Protein AF-A0A3D5UU84-F1 (afdb_monomer_lite)

Sequence (69 aa):
TRMCLRALGLDRVWWLVSPGNPLKPEKGMAPYQERFASAQKMARDPRIVVSGIEKELGTRYTADTLAAL

Radius of gyration: 13.43 Å; chains: 1; bounding box: 29×29×33 Å

Foldseek 3Di:
DVVCCVVVVDQADEDAQAPDAPVDDPPPDDHSVVSQVVVVVVPPDPRYHYDPQCVVQVHRDPVSSVVVD

Secondary structure (DSSP, 8-state):
-HHHHHHTT-S-EEEE--S--TTS-STTPPPHHHHHHHHHHH--STTEEEE-HHHHTT--SHHHHHHT-

Structure (mmCIF, N/CA/C/O backbone):
data_AF-A0A3D5UU84-F1
#
_entry.id   AF-A0A3D5UU84-F1
#
loop_
_atom_site.group_PDB
_atom_site.id
_atom_site.type_symbol
_atom_site.label_atom_id
_atom_site.label_alt_id
_atom_site.label_comp_id
_atom_site.label_asym_id
_atom_site.label_entity_id
_atom_site.label_seq_id
_atom_site.pdbx_PDB_ins_code
_atom_site.Cartn_x
_atom_site.Cartn_y
_atom_site.Cartn_z
_atom_site.occupancy
_atom_site.B_iso_or_equiv
_atom_site.auth_seq_id
_atom_site.auth_comp_id
_atom_site.auth_asym_id
_atom_site.auth_atom_id
_atom_site.pdbx_PDB_model_num
ATOM 1 N N . THR A 1 1 ? -12.765 6.447 0.875 1.00 79.75 1 THR A N 1
ATOM 2 C CA . THR A 1 1 ? -12.309 5.972 2.203 1.00 79.75 1 THR A CA 1
ATOM 3 C C . THR A 1 1 ? -13.270 6.267 3.340 1.00 79.75 1 THR A C 1
ATOM 5 O O . THR A 1 1 ? -13.747 5.317 3.939 1.00 79.75 1 THR A O 1
ATOM 8 N N . ARG A 1 2 ? -13.632 7.530 3.626 1.00 83.12 2 ARG A N 1
ATOM 9 C CA . ARG A 1 2 ? -14.521 7.869 4.765 1.00 83.12 2 ARG A CA 1
ATOM 10 C C . ARG A 1 2 ? -15.881 7.156 4.774 1.00 83.12 2 ARG A C 1
ATOM 12 O O . ARG A 1 2 ? -16.355 6.792 5.841 1.00 83.12 2 ARG A O 1
ATOM 19 N N . MET A 1 3 ? -16.494 6.957 3.604 1.00 88.44 3 MET A N 1
ATOM 20 C CA . MET A 1 3 ? -17.748 6.199 3.495 1.00 88.44 3 MET A CA 1
ATOM 21 C C . MET A 1 3 ? -17.558 4.736 3.914 1.00 88.44 3 MET A C 1
ATOM 23 O O . MET A 1 3 ? -18.310 4.257 4.749 1.00 88.44 3 MET A O 1
ATOM 27 N N . CYS A 1 4 ? -16.523 4.073 3.394 1.00 89.19 4 CYS A N 1
ATOM 28 C CA . CYS A 1 4 ? -16.195 2.680 3.705 1.00 89.19 4 CYS A CA 1
ATOM 29 C C . CYS A 1 4 ? -15.883 2.477 5.198 1.00 89.19 4 CYS A C 1
ATOM 31 O O . CYS A 1 4 ? -16.474 1.604 5.820 1.00 89.19 4 CYS A O 1
ATOM 33 N N . LEU A 1 5 ? -15.062 3.356 5.795 1.00 92.94 5 LEU A N 1
ATOM 34 C CA . LEU A 1 5 ? -14.761 3.330 7.236 1.00 92.94 5 LEU A CA 1
ATOM 35 C C . LEU A 1 5 ? -16.037 3.305 8.093 1.00 92.94 5 LEU A C 1
ATOM 37 O O . LEU A 1 5 ? -16.125 2.536 9.040 1.00 92.94 5 LEU A O 1
ATOM 41 N N . ARG A 1 6 ? -17.036 4.133 7.750 1.00 91.50 6 ARG A N 1
ATOM 42 C CA . ARG A 1 6 ? -18.304 4.195 8.492 1.00 91.50 6 ARG A CA 1
ATOM 43 C C . ARG A 1 6 ? -19.240 3.037 8.172 1.00 91.50 6 ARG A C 1
ATOM 45 O O . ARG A 1 6 ? -19.809 2.464 9.087 1.00 91.50 6 ARG A O 1
ATOM 52 N N . ALA A 1 7 ? -19.415 2.722 6.892 1.00 94.81 7 ALA A N 1
ATOM 53 C CA . ALA A 1 7 ? -20.372 1.713 6.449 1.00 94.81 7 ALA A CA 1
ATOM 54 C C . ALA A 1 7 ? -19.980 0.299 6.896 1.00 94.81 7 ALA A C 1
ATOM 56 O O . ALA A 1 7 ? -20.855 -0.511 7.168 1.00 94.81 7 ALA A O 1
ATOM 57 N N . LEU A 1 8 ? -18.677 0.020 6.971 1.00 96.00 8 LEU A N 1
ATOM 58 C CA . LEU A 1 8 ? -18.144 -1.297 7.318 1.00 96.00 8 LEU A CA 1
ATOM 59 C C . LEU A 1 8 ? -17.586 -1.371 8.747 1.00 96.00 8 LEU A C 1
ATOM 61 O O . LEU A 1 8 ? -17.049 -2.405 9.122 1.00 96.00 8 LEU A O 1
ATOM 65 N N . GLY A 1 9 ? -17.677 -0.291 9.532 1.00 94.88 9 GLY A N 1
ATOM 66 C CA . GLY A 1 9 ? -17.177 -0.267 10.911 1.00 94.88 9 GLY A CA 1
ATOM 67 C C . GLY A 1 9 ? -15.675 -0.548 11.036 1.00 94.88 9 GLY A C 1
ATOM 68 O O . GLY A 1 9 ? -15.255 -1.190 11.989 1.00 94.88 9 GLY A O 1
ATOM 69 N N . LEU A 1 10 ? -14.867 -0.107 10.067 1.00 96.38 10 LEU A N 1
ATOM 70 C CA . LEU A 1 10 ? -13.432 -0.401 10.037 1.00 96.38 10 LEU A CA 1
ATOM 71 C C . LEU A 1 10 ? -12.645 0.558 10.937 1.00 96.38 10 LEU A C 1
ATOM 73 O O . LEU A 1 10 ? -12.799 1.780 10.837 1.00 96.38 10 LEU A O 1
ATOM 77 N N . ASP A 1 11 ? -11.705 0.016 11.710 1.00 95.69 11 ASP A N 1
ATOM 78 C CA . ASP A 1 11 ? -10.766 0.814 12.506 1.00 95.69 11 ASP A CA 1
ATOM 79 C C . ASP A 1 11 ? -9.772 1.580 11.629 1.00 95.69 11 ASP A C 1
ATOM 81 O O . ASP A 1 11 ? -9.395 2.718 11.928 1.00 95.69 11 ASP A O 1
ATOM 85 N N . ARG A 1 12 ? -9.338 0.954 10.529 1.00 96.25 12 ARG A N 1
ATOM 86 C CA . ARG A 1 12 ? -8.303 1.457 9.620 1.00 96.25 12 ARG A CA 1
ATOM 87 C C . ARG A 1 12 ? -8.570 1.032 8.177 1.00 96.25 12 ARG A C 1
ATOM 89 O O . ARG A 1 12 ? -9.235 0.034 7.915 1.00 96.25 12 ARG A O 1
ATOM 96 N N . VAL A 1 13 ? -8.015 1.787 7.233 1.00 96.25 13 VAL A N 1
ATOM 97 C CA . VAL A 1 13 ? -7.970 1.440 5.806 1.00 96.25 13 VAL A CA 1
ATOM 98 C C . VAL A 1 13 ? -6.554 1.646 5.291 1.00 96.25 13 VAL A C 1
ATOM 100 O O . VAL A 1 13 ? -5.989 2.725 5.457 1.00 96.25 13 VAL A O 1
ATOM 103 N N . TRP A 1 14 ? -6.013 0.644 4.604 1.00 96.00 14 TRP A N 1
ATOM 104 C CA . TRP A 1 14 ? -4.718 0.744 3.943 1.00 96.00 14 TRP A CA 1
ATOM 105 C C . TRP A 1 14 ? -4.887 1.186 2.492 1.00 96.00 14 TRP A C 1
ATOM 107 O O . TRP A 1 14 ? -5.677 0.626 1.733 1.00 96.00 14 TRP A O 1
ATOM 117 N N . TRP A 1 15 ? -4.143 2.213 2.102 1.00 97.00 15 TRP A N 1
ATOM 118 C CA . TRP A 1 15 ? -3.936 2.590 0.712 1.00 97.00 15 TRP A CA 1
ATOM 119 C C . TRP A 1 15 ? -2.644 1.949 0.229 1.00 97.00 15 TRP A C 1
ATOM 121 O O . TRP A 1 15 ? -1.559 2.366 0.631 1.00 97.00 15 TRP A O 1
ATOM 131 N N . LEU A 1 16 ? -2.771 0.945 -0.634 1.00 96.19 16 LEU A N 1
ATOM 132 C CA . LEU A 1 16 ? -1.631 0.282 -1.255 1.00 96.19 16 LEU A CA 1
ATOM 133 C C . LEU A 1 16 ? -1.188 1.090 -2.476 1.00 96.19 16 LEU A C 1
ATOM 135 O O . LEU A 1 16 ? -1.922 1.212 -3.460 1.00 96.19 16 LEU A O 1
ATOM 139 N N . VAL A 1 17 ? 0.000 1.685 -2.404 1.00 96.06 17 VAL A N 1
ATOM 140 C CA . VAL A 1 17 ? 0.595 2.385 -3.544 1.00 96.06 17 VAL A CA 1
ATOM 141 C C . VAL A 1 17 ? 1.359 1.361 -4.368 1.00 96.06 17 VAL A C 1
ATOM 143 O O . VAL A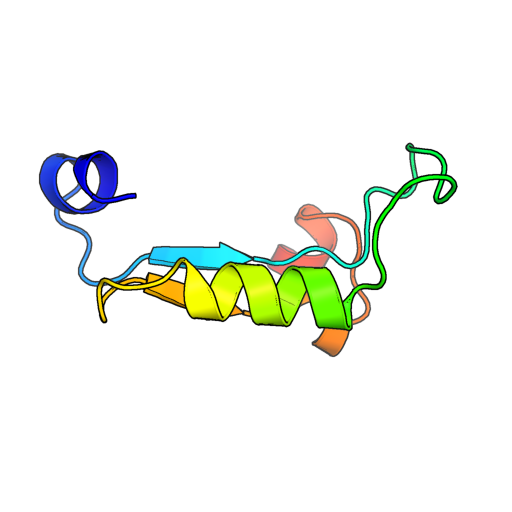 1 17 ? 2.458 0.954 -4.003 1.00 96.06 17 VAL A O 1
ATOM 146 N N . SER A 1 18 ? 0.776 0.948 -5.489 1.00 92.38 18 SER A N 1
ATOM 147 C CA . SER A 1 18 ? 1.372 -0.106 -6.307 1.00 92.38 18 SER A CA 1
ATOM 148 C C . SER A 1 18 ? 2.643 0.355 -7.047 1.00 92.38 18 SER A C 1
ATOM 150 O O . SER A 1 18 ? 2.690 1.500 -7.537 1.00 92.38 18 SER A O 1
ATOM 152 N N . PRO A 1 19 ? 3.664 -0.519 -7.205 1.00 91.62 19 PRO A N 1
ATOM 153 C CA . PRO A 1 19 ? 4.801 -0.292 -8.098 1.00 91.62 19 PRO A CA 1
ATOM 154 C C . PRO A 1 19 ? 4.359 0.014 -9.534 1.00 91.62 19 PRO A C 1
ATOM 156 O O . PRO A 1 19 ? 4.978 0.844 -10.202 1.00 91.62 19 PRO A O 1
ATOM 159 N N . GLY A 1 20 ? 3.240 -0.576 -9.961 1.00 89.38 20 GLY A N 1
ATOM 160 C CA . GLY A 1 20 ? 2.634 -0.396 -11.276 1.00 89.38 20 GLY A CA 1
ATOM 161 C C . GLY A 1 20 ? 2.021 -1.701 -11.779 1.00 89.38 20 GLY A C 1
ATOM 162 O O . GLY A 1 20 ? 2.503 -2.786 -11.464 1.00 89.38 20 GLY A O 1
ATOM 163 N N . ASN A 1 21 ? 0.965 -1.595 -12.586 1.00 89.00 21 ASN A N 1
ATOM 164 C CA . ASN A 1 21 ? 0.369 -2.758 -13.239 1.00 89.00 21 ASN A CA 1
ATOM 165 C C . ASN A 1 21 ? 1.270 -3.198 -14.413 1.00 89.00 21 ASN A C 1
ATOM 167 O O . ASN A 1 21 ? 1.436 -2.401 -15.338 1.00 89.00 21 ASN A O 1
ATOM 171 N N . PRO A 1 22 ? 1.795 -4.437 -14.426 1.00 86.94 22 PRO A N 1
ATOM 172 C CA . PRO A 1 22 ? 2.686 -4.921 -15.485 1.00 86.94 22 PRO A CA 1
ATOM 173 C C . PRO A 1 22 ? 2.025 -4.996 -16.872 1.00 86.94 22 PRO A C 1
ATOM 175 O O . PRO A 1 22 ? 2.722 -5.039 -17.878 1.00 86.94 22 PRO A O 1
ATOM 178 N N . LEU A 1 23 ? 0.691 -4.977 -16.942 1.00 88.69 23 LEU A N 1
ATOM 179 C CA . LEU A 1 23 ? -0.081 -4.977 -18.187 1.00 88.69 23 LEU A CA 1
ATOM 180 C C . LEU A 1 23 ? -0.270 -3.573 -18.782 1.00 88.69 23 LEU A C 1
ATOM 182 O O . LEU A 1 23 ? -0.848 -3.436 -19.859 1.00 88.69 23 LEU A O 1
ATOM 186 N N . LYS A 1 24 ? 0.150 -2.515 -18.078 1.00 85.81 24 LYS A N 1
ATOM 187 C CA . LYS A 1 24 ? 0.030 -1.128 -18.542 1.00 85.81 24 LYS A CA 1
ATOM 188 C C . LYS A 1 24 ? 1.406 -0.561 -18.892 1.00 85.81 24 LYS A C 1
ATOM 190 O O . LYS A 1 24 ? 2.372 -0.855 -18.191 1.00 85.81 24 LYS A O 1
ATOM 195 N N . PRO A 1 25 ? 1.507 0.294 -19.925 1.00 85.00 25 PRO A N 1
ATOM 196 C CA . PRO A 1 25 ? 2.753 0.986 -20.224 1.00 85.00 25 PRO A CA 1
ATOM 197 C C . PRO A 1 25 ? 3.226 1.820 -19.029 1.00 85.00 25 PRO A C 1
ATOM 199 O O . PRO A 1 25 ? 2.429 2.507 -18.391 1.00 85.00 25 PRO A O 1
ATOM 202 N N . GLU A 1 26 ? 4.534 1.821 -18.774 1.00 82.38 26 GLU A N 1
ATOM 203 C CA . GLU A 1 26 ? 5.137 2.685 -17.748 1.00 82.38 26 GLU A CA 1
ATOM 204 C C . GLU A 1 26 ? 5.140 4.165 -18.169 1.00 82.38 26 GLU A C 1
ATOM 206 O O . GLU A 1 26 ? 5.156 5.073 -17.335 1.00 82.38 26 GLU A O 1
ATOM 211 N N . LYS A 1 27 ? 5.093 4.421 -19.483 1.00 84.00 27 LYS A N 1
ATOM 212 C CA . LYS A 1 27 ? 5.126 5.766 -20.055 1.00 84.00 27 LYS A CA 1
ATOM 213 C C . LYS A 1 27 ? 3.940 6.600 -19.558 1.00 84.00 27 LYS A C 1
ATOM 215 O O . LYS A 1 27 ? 2.786 6.227 -19.747 1.00 84.00 27 LYS A O 1
ATOM 220 N N . GLY A 1 28 ? 4.238 7.764 -18.981 1.00 80.94 28 GLY A N 1
ATOM 221 C CA . GLY A 1 28 ? 3.237 8.712 -18.479 1.00 80.94 28 GLY A CA 1
ATOM 222 C C . GLY A 1 28 ? 2.856 8.519 -17.010 1.00 80.94 28 GLY A C 1
ATOM 223 O O . GLY A 1 28 ? 2.061 9.297 -16.487 1.00 80.94 28 GLY A O 1
ATOM 224 N N . MET A 1 29 ? 3.427 7.529 -16.318 1.00 85.00 29 MET A N 1
ATOM 225 C CA . MET A 1 29 ? 3.249 7.380 -14.878 1.00 85.00 29 MET A CA 1
ATOM 226 C C . MET A 1 29 ? 4.291 8.220 -14.127 1.00 85.00 29 MET A C 1
ATOM 228 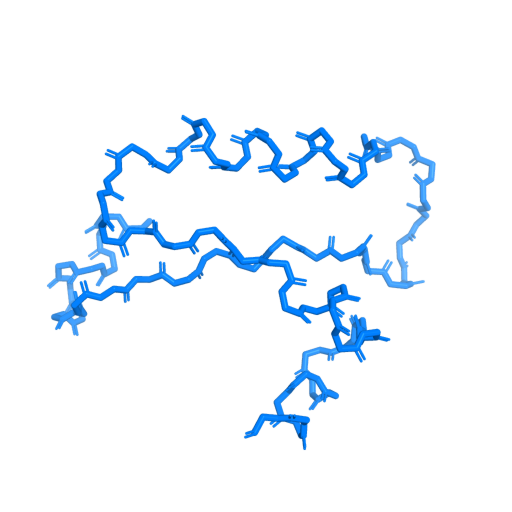O O . MET A 1 29 ? 5.489 8.083 -14.362 1.00 85.00 29 MET A O 1
ATOM 232 N N . ALA A 1 30 ? 3.843 9.068 -13.198 1.00 91.19 30 ALA A N 1
ATOM 233 C CA . ALA A 1 30 ? 4.752 9.778 -12.296 1.00 91.19 30 ALA A CA 1
ATOM 234 C C . ALA A 1 30 ? 5.621 8.777 -11.505 1.00 91.19 30 ALA A C 1
ATOM 236 O O . ALA A 1 30 ? 5.120 7.691 -11.185 1.00 91.19 30 ALA A O 1
ATOM 237 N N . PRO A 1 31 ? 6.877 9.107 -11.150 1.00 93.50 31 PRO A N 1
ATOM 238 C CA . PRO A 1 31 ? 7.743 8.249 -10.345 1.00 93.50 31 PRO A CA 1
ATOM 239 C C . PRO A 1 31 ? 7.057 7.726 -9.081 1.00 93.50 31 PRO A C 1
ATOM 241 O O . PRO A 1 31 ? 6.281 8.432 -8.438 1.00 93.50 31 PRO A O 1
ATOM 244 N N . TYR A 1 32 ? 7.373 6.490 -8.680 1.00 93.88 32 TYR A N 1
ATOM 245 C CA . TYR A 1 32 ? 6.755 5.856 -7.507 1.00 93.88 32 TYR A CA 1
ATOM 246 C C . TYR A 1 32 ? 6.790 6.752 -6.262 1.00 93.88 32 TYR A C 1
ATOM 248 O O . TYR A 1 32 ? 5.783 6.880 -5.572 1.00 93.88 32 TYR A O 1
ATOM 256 N N . GLN A 1 33 ? 7.935 7.392 -5.995 1.00 95.75 33 GLN A N 1
ATOM 257 C CA . GLN A 1 33 ? 8.108 8.240 -4.813 1.00 95.75 33 GLN A CA 1
ATOM 258 C C . GLN A 1 33 ? 7.167 9.449 -4.819 1.00 95.75 33 GLN A C 1
ATOM 260 O O . GLN A 1 33 ? 6.624 9.810 -3.779 1.00 95.75 33 GLN A O 1
ATOM 265 N N . GLU A 1 34 ? 6.899 10.032 -5.988 1.00 96.69 34 GLU A N 1
ATOM 266 C CA . GLU A 1 34 ? 5.947 11.136 -6.117 1.00 96.69 34 GLU A CA 1
ATOM 267 C C . GLU A 1 34 ? 4.513 10.669 -5.872 1.00 96.69 34 GLU A C 1
ATOM 269 O O . GLU A 1 34 ? 3.761 11.328 -5.152 1.00 96.69 34 GLU A O 1
ATOM 274 N N . ARG A 1 35 ? 4.139 9.498 -6.406 1.00 96.38 35 ARG A N 1
ATOM 275 C CA . ARG A 1 35 ? 2.819 8.895 -6.154 1.00 96.38 35 ARG A CA 1
ATOM 276 C C . ARG A 1 35 ? 2.631 8.572 -4.673 1.00 96.38 35 ARG A C 1
ATOM 278 O O . ARG A 1 35 ? 1.576 8.863 -4.116 1.00 96.38 35 ARG A O 1
ATOM 285 N N . PHE A 1 36 ? 3.661 8.020 -4.034 1.00 97.38 36 PHE A N 1
ATOM 286 C CA . PHE A 1 36 ? 3.649 7.681 -2.614 1.00 97.38 36 PHE A CA 1
ATOM 287 C C . PHE A 1 36 ? 3.520 8.930 -1.734 1.00 97.38 36 PHE A C 1
ATOM 289 O O . PHE A 1 36 ? 2.622 9.010 -0.896 1.00 97.38 36 PHE A O 1
ATOM 296 N N . ALA A 1 37 ? 4.347 9.949 -1.982 1.00 97.56 37 ALA A N 1
ATOM 297 C CA . ALA A 1 37 ? 4.278 11.222 -1.270 1.00 97.56 37 ALA A CA 1
ATOM 298 C C . ALA A 1 37 ? 2.931 11.933 -1.487 1.00 97.56 37 ALA A C 1
ATOM 300 O O . ALA A 1 37 ? 2.378 12.523 -0.558 1.00 97.56 37 ALA A O 1
ATOM 301 N N . SER A 1 38 ? 2.374 11.867 -2.698 1.00 97.56 38 SER A N 1
ATOM 302 C CA . SER A 1 38 ? 1.037 12.387 -2.996 1.00 97.56 38 SER A CA 1
ATOM 303 C C . SER A 1 38 ? -0.039 11.674 -2.172 1.00 97.56 38 SER A C 1
ATOM 305 O O . SER A 1 38 ? -0.844 12.331 -1.509 1.00 97.56 38 SER A O 1
ATOM 307 N N . ALA A 1 39 ? -0.002 10.338 -2.113 1.00 97.38 39 ALA A N 1
ATOM 308 C CA . ALA A 1 39 ? -0.925 9.553 -1.298 1.00 97.38 39 ALA A CA 1
ATOM 309 C C . ALA A 1 39 ? -0.830 9.923 0.191 1.00 97.38 39 ALA A C 1
ATOM 311 O O . ALA A 1 39 ? -1.863 10.134 0.828 1.00 97.38 39 ALA A O 1
ATOM 312 N N . GLN A 1 40 ? 0.383 10.092 0.730 1.00 97.62 40 GLN A N 1
ATOM 313 C CA . GLN A 1 40 ? 0.588 10.553 2.109 1.00 97.62 40 GLN A CA 1
ATOM 314 C C . GLN A 1 40 ? -0.028 11.936 2.354 1.00 97.62 40 GLN A C 1
ATOM 316 O O . GLN A 1 40 ? -0.753 12.120 3.328 1.00 97.62 40 GLN A O 1
ATOM 321 N N . LYS A 1 41 ? 0.177 12.897 1.445 1.00 97.44 41 LYS A N 1
ATOM 322 C CA . LYS A 1 41 ? -0.429 14.240 1.541 1.00 97.44 41 LYS A CA 1
ATOM 323 C C . LYS A 1 41 ? -1.962 14.206 1.476 1.00 97.44 41 LYS A C 1
ATOM 325 O O . LYS A 1 41 ? -2.632 15.059 2.062 1.00 97.44 41 LYS A O 1
ATOM 330 N N . MET A 1 42 ? -2.530 13.246 0.749 1.00 97.00 42 MET A N 1
ATOM 331 C CA . MET A 1 42 ? -3.979 13.067 0.617 1.00 97.00 42 MET A CA 1
ATOM 332 C C . MET A 1 42 ? -4.614 12.347 1.816 1.00 97.00 42 MET A C 1
ATOM 334 O O . MET A 1 42 ? -5.791 12.581 2.113 1.00 97.00 42 MET A O 1
ATOM 338 N N . ALA A 1 43 ? -3.861 11.501 2.517 1.00 96.06 43 ALA A N 1
ATOM 339 C CA . ALA A 1 43 ? -4.303 10.742 3.683 1.00 96.06 43 ALA A CA 1
ATOM 340 C C . ALA A 1 43 ? -4.423 11.630 4.940 1.00 96.06 43 ALA A C 1
ATOM 342 O O . ALA A 1 43 ? -3.678 11.504 5.903 1.00 96.06 43 ALA A O 1
ATOM 343 N N . ARG A 1 44 ? -5.396 12.549 4.936 1.00 94.44 44 ARG A N 1
ATOM 344 C CA . ARG A 1 44 ? -5.638 13.496 6.044 1.00 94.44 44 ARG A CA 1
ATOM 345 C C . ARG A 1 44 ? -6.324 12.880 7.269 1.00 94.44 44 ARG A C 1
ATOM 347 O O . ARG A 1 44 ? -6.349 13.501 8.323 1.00 94.44 44 ARG A O 1
ATOM 354 N N . ASP A 1 45 ? -6.956 11.719 7.115 1.00 94.25 45 ASP A N 1
ATOM 355 C CA . ASP A 1 45 ? -7.610 11.004 8.217 1.00 94.25 45 ASP A CA 1
ATOM 356 C C . ASP A 1 45 ? -6.606 9.997 8.793 1.00 94.25 45 ASP A C 1
ATOM 358 O O . ASP A 1 45 ? -6.113 9.167 8.027 1.00 94.25 45 ASP A O 1
ATOM 362 N N . PRO A 1 46 ? -6.311 10.025 10.107 1.00 94.62 46 PRO A N 1
ATOM 363 C CA . PRO A 1 46 ? -5.293 9.162 10.704 1.00 94.62 46 PRO A CA 1
ATOM 364 C C . PRO A 1 46 ? -5.617 7.673 10.560 1.00 94.62 46 PRO A C 1
ATOM 366 O O . PRO A 1 46 ? -4.727 6.836 10.681 1.00 94.62 46 PRO A O 1
ATOM 369 N N . ARG A 1 47 ? -6.878 7.303 10.301 1.00 95.88 47 ARG A N 1
ATOM 370 C CA . ARG A 1 47 ? -7.275 5.909 10.056 1.00 95.88 47 ARG A CA 1
ATOM 371 C C . ARG A 1 47 ? -6.838 5.384 8.692 1.00 95.88 47 ARG A C 1
ATOM 373 O O . ARG A 1 47 ? -6.973 4.191 8.441 1.00 95.88 47 ARG A O 1
ATOM 380 N N . ILE A 1 48 ? -6.334 6.249 7.818 1.00 97.31 48 ILE A N 1
ATOM 381 C CA . ILE A 1 48 ? -5.803 5.872 6.513 1.00 97.31 48 ILE A CA 1
ATOM 382 C C . ILE A 1 48 ? -4.300 5.648 6.643 1.00 97.31 48 ILE A C 1
ATOM 384 O O . ILE A 1 48 ? -3.559 6.568 6.975 1.00 97.31 48 ILE A O 1
ATOM 388 N N . VAL A 1 49 ? -3.851 4.436 6.334 1.00 97.25 49 VAL A N 1
ATOM 389 C CA . VAL A 1 49 ? -2.434 4.070 6.330 1.00 97.25 49 VAL A CA 1
ATOM 390 C C . VAL A 1 49 ? -1.968 3.959 4.886 1.00 97.25 49 VAL A C 1
ATOM 392 O O . VAL A 1 49 ? -2.449 3.115 4.137 1.00 97.25 49 VAL A O 1
ATOM 395 N N . VAL A 1 50 ? -1.035 4.812 4.472 1.00 98.00 50 VAL A N 1
ATOM 396 C CA . VAL A 1 50 ? -0.408 4.700 3.148 1.00 98.00 50 VAL A CA 1
ATOM 397 C C . VAL A 1 50 ? 0.717 3.680 3.239 1.00 98.00 50 VAL A C 1
ATOM 399 O O . VAL A 1 50 ? 1.596 3.813 4.087 1.00 98.00 50 VAL A O 1
ATOM 402 N N . SER A 1 51 ? 0.681 2.661 2.386 1.00 97.44 51 SER A N 1
ATOM 403 C CA . SER A 1 51 ? 1.598 1.527 2.435 1.00 97.44 51 SER A CA 1
ATOM 404 C C . SER A 1 51 ? 2.270 1.279 1.090 1.00 97.44 51 SER A C 1
ATOM 406 O O . SER A 1 51 ? 1.653 1.406 0.029 1.00 97.44 51 SER A O 1
ATOM 408 N N . GLY A 1 52 ? 3.556 0.932 1.164 1.00 96.62 52 GLY A N 1
ATOM 409 C CA . GLY A 1 52 ? 4.387 0.506 0.043 1.00 96.62 52 GLY A CA 1
ATOM 410 C C . GLY A 1 52 ? 4.655 -0.996 0.042 1.00 96.62 52 GLY A C 1
ATOM 411 O O . GLY A 1 52 ? 5.630 -1.420 -0.569 1.00 96.62 52 GLY A O 1
ATOM 412 N N . ILE A 1 53 ? 3.821 -1.792 0.718 1.00 96.88 53 ILE A N 1
ATOM 413 C CA . ILE A 1 53 ? 4.076 -3.216 0.977 1.00 96.88 53 ILE A CA 1
ATOM 414 C C . ILE A 1 53 ? 4.342 -4.032 -0.292 1.00 96.88 53 ILE A C 1
ATOM 416 O O . ILE A 1 53 ? 5.233 -4.868 -0.304 1.00 96.88 53 ILE A O 1
ATOM 420 N N . GLU A 1 54 ? 3.653 -3.739 -1.399 1.00 96.50 54 GLU A N 1
ATOM 421 C CA . GLU A 1 54 ? 3.904 -4.413 -2.679 1.00 96.50 54 GLU A CA 1
ATOM 422 C C . GLU A 1 54 ? 5.339 -4.170 -3.173 1.00 96.50 54 GLU A C 1
ATOM 424 O O . GLU A 1 54 ? 5.999 -5.085 -3.660 1.00 96.50 54 GLU A O 1
ATOM 429 N N . LYS A 1 55 ? 5.860 -2.950 -2.990 1.00 94.88 55 LYS A N 1
ATOM 430 C CA . LYS A 1 55 ? 7.243 -2.604 -3.333 1.00 94.88 55 LYS A CA 1
ATOM 431 C C . LYS A 1 55 ? 8.246 -3.288 -2.406 1.00 94.88 55 LYS A C 1
ATOM 433 O O . LYS A 1 55 ? 9.279 -3.737 -2.890 1.00 94.88 55 LYS A O 1
ATOM 438 N N . GLU A 1 56 ? 7.957 -3.347 -1.109 1.00 95.25 56 GLU A N 1
ATOM 439 C CA . GLU A 1 56 ? 8.817 -3.996 -0.107 1.00 95.25 56 GLU A CA 1
ATOM 440 C C . GLU A 1 56 ? 8.901 -5.510 -0.331 1.00 95.25 56 GLU A C 1
ATOM 442 O O . GLU A 1 56 ? 9.987 -6.079 -0.274 1.00 95.25 56 GLU A O 1
ATOM 447 N N . LEU A 1 57 ? 7.777 -6.138 -0.679 1.00 95.81 57 LEU A N 1
ATOM 448 C CA . LEU A 1 57 ? 7.692 -7.561 -1.010 1.00 95.81 57 LEU A CA 1
ATOM 449 C C . LEU A 1 57 ? 8.155 -7.884 -2.441 1.00 95.81 57 LEU A C 1
ATOM 451 O O . LEU A 1 57 ? 8.232 -9.051 -2.810 1.00 95.81 57 LEU A O 1
ATOM 455 N N . GLY A 1 58 ? 8.424 -6.876 -3.277 1.00 94.94 58 GLY A N 1
ATOM 456 C CA . GLY A 1 58 ? 8.770 -7.076 -4.688 1.00 94.94 58 GLY A CA 1
ATOM 457 C C . GLY A 1 58 ? 7.631 -7.660 -5.536 1.00 94.94 58 GLY A C 1
ATOM 458 O O . GLY A 1 58 ? 7.883 -8.212 -6.606 1.00 94.94 58 GLY A O 1
ATOM 459 N N . THR A 1 59 ? 6.381 -7.533 -5.086 1.00 95.31 59 THR A N 1
ATOM 460 C CA . THR A 1 59 ? 5.193 -8.080 -5.757 1.00 95.31 59 THR A CA 1
ATOM 461 C C . THR A 1 59 ? 4.533 -7.031 -6.654 1.00 95.31 59 THR A C 1
ATOM 463 O O . THR A 1 59 ? 4.624 -5.824 -6.422 1.00 95.31 59 THR A O 1
ATOM 466 N N . ARG A 1 60 ? 3.882 -7.488 -7.729 1.00 92.75 60 ARG A N 1
ATOM 467 C CA . ARG A 1 60 ? 3.090 -6.632 -8.638 1.00 92.75 60 ARG A CA 1
ATOM 468 C C . ARG A 1 60 ? 1.675 -7.154 -8.882 1.00 92.75 60 ARG A C 1
ATOM 470 O O . ARG A 1 60 ? 0.836 -6.415 -9.393 1.00 92.75 60 ARG A O 1
ATOM 477 N N . TYR A 1 61 ? 1.419 -8.415 -8.539 1.00 93.44 61 TYR A 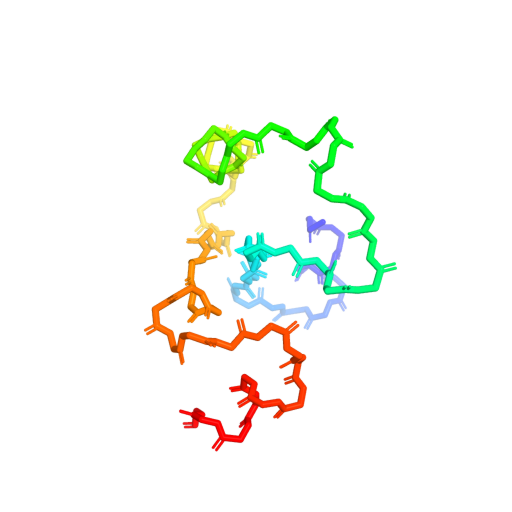N 1
ATOM 478 C CA . TYR A 1 61 ? 0.099 -9.023 -8.586 1.00 93.44 61 TYR A CA 1
ATOM 479 C C . TYR A 1 61 ? -0.449 -9.156 -7.171 1.00 93.44 61 TYR A C 1
ATOM 481 O O . TYR A 1 61 ? 0.243 -9.628 -6.273 1.00 93.44 61 TYR A O 1
ATOM 489 N N . THR A 1 62 ? -1.721 -8.802 -6.991 1.00 93.81 62 THR A N 1
ATOM 490 C CA . THR A 1 62 ? -2.386 -8.864 -5.684 1.00 93.81 62 THR A CA 1
ATOM 491 C C . THR A 1 62 ? -2.386 -10.275 -5.093 1.00 93.81 62 THR A C 1
ATOM 493 O O . THR A 1 62 ? -2.258 -10.419 -3.884 1.00 93.81 62 THR A O 1
ATOM 496 N N . ALA A 1 63 ? -2.495 -11.316 -5.927 1.00 96.06 63 ALA A N 1
ATOM 497 C CA . ALA A 1 63 ? -2.415 -12.702 -5.465 1.00 96.06 63 ALA A CA 1
ATOM 498 C C . ALA A 1 63 ? -1.055 -13.010 -4.812 1.00 96.06 63 ALA A C 1
ATOM 500 O O . ALA A 1 63 ? -1.023 -13.598 -3.734 1.00 96.06 63 ALA A O 1
ATOM 501 N N . ASP A 1 64 ? 0.043 -12.540 -5.411 1.00 95.56 64 ASP A N 1
ATOM 502 C CA . ASP A 1 64 ? 1.395 -12.725 -4.874 1.00 95.56 64 ASP A CA 1
ATOM 503 C C . ASP A 1 64 ? 1.577 -11.952 -3.564 1.00 95.56 64 ASP A C 1
ATOM 505 O O . ASP A 1 64 ? 2.168 -12.464 -2.618 1.00 95.56 64 ASP A O 1
ATOM 509 N N . THR A 1 65 ? 1.030 -10.733 -3.479 1.00 96.19 65 THR A N 1
ATOM 510 C CA . THR A 1 65 ? 1.044 -9.941 -2.241 1.00 96.19 65 THR A CA 1
ATOM 511 C C . THR A 1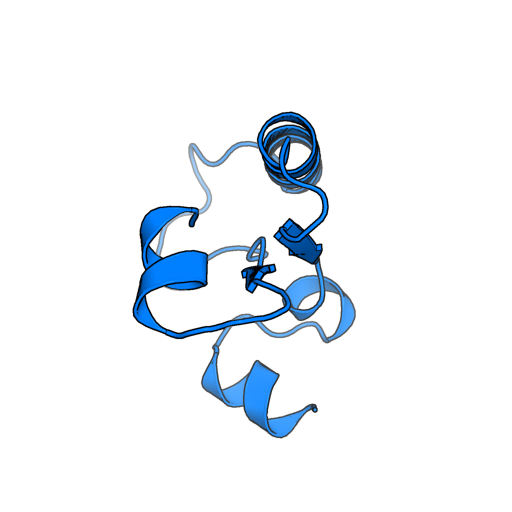 65 ? 0.310 -10.663 -1.116 1.00 96.19 65 THR A C 1
ATOM 513 O O . THR A 1 65 ? 0.817 -10.701 -0.005 1.00 96.19 65 THR A O 1
ATOM 516 N N . LEU A 1 66 ? -0.856 -11.260 -1.390 1.00 96.25 66 LEU A N 1
ATOM 517 C CA . LEU A 1 66 ? -1.613 -12.017 -0.389 1.00 96.25 66 LEU A CA 1
ATOM 518 C C . LEU A 1 66 ? -0.899 -13.303 0.044 1.00 96.25 66 LEU A C 1
ATOM 520 O O . LEU A 1 66 ? -1.004 -13.675 1.202 1.00 96.25 66 LEU A O 1
ATOM 524 N N . ALA A 1 67 ? -0.183 -13.974 -0.861 1.00 97.31 67 ALA A N 1
ATOM 525 C CA . ALA A 1 67 ? 0.560 -15.194 -0.544 1.00 97.31 67 ALA A CA 1
ATOM 526 C C . ALA A 1 67 ? 1.832 -14.941 0.290 1.00 9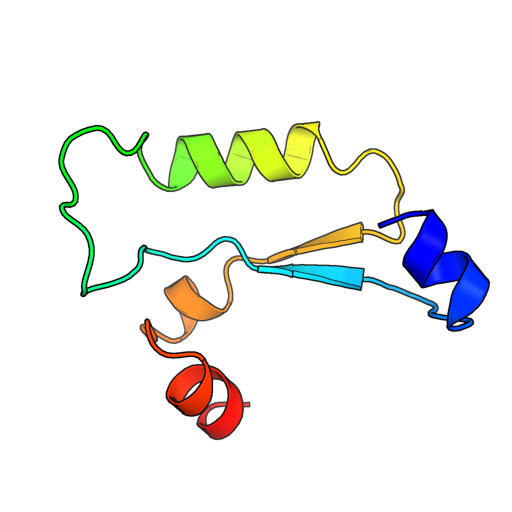7.31 67 ALA A C 1
ATOM 528 O O . ALA A 1 67 ? 2.361 -15.872 0.893 1.00 97.31 67 ALA A O 1
ATOM 529 N N . ALA A 1 68 ? 2.336 -13.706 0.295 1.00 95.50 68 ALA A N 1
ATOM 530 C CA . ALA A 1 68 ? 3.556 -13.308 0.993 1.00 95.50 68 ALA A CA 1
ATOM 531 C C . ALA A 1 68 ? 3.317 -12.707 2.396 1.00 95.50 68 ALA A C 1
ATOM 533 O O . ALA A 1 68 ? 4.288 -12.313 3.046 1.00 95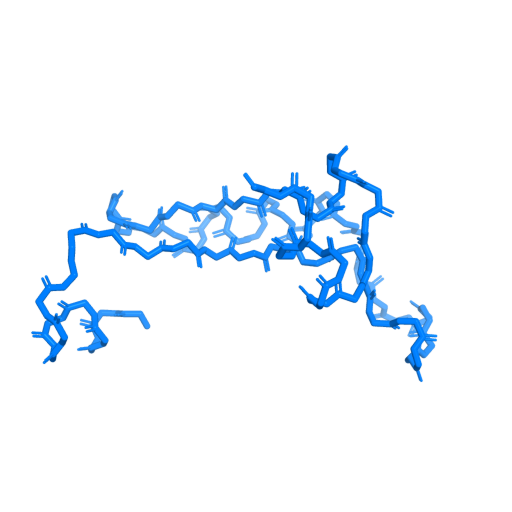.50 68 ALA A O 1
ATOM 534 N N . LEU A 1 69 ? 2.057 -12.611 2.844 1.00 92.12 69 LEU A N 1
ATOM 535 C CA . LEU A 1 69 ? 1.636 -12.095 4.157 1.00 92.12 69 LEU A CA 1
ATOM 536 C C . LEU A 1 69 ? 1.168 -13.223 5.077 1.00 92.12 69 LEU A C 1
ATOM 538 O O . LEU A 1 69 ? 1.449 -13.112 6.291 1.00 92.12 69 LEU A O 1
#

pLDDT: mean 93.5, std 4.52, range [79.75, 98.0]